Protein AF-A0A7V3QWP9-F1 (afdb_monomer_lite)

Radius of gyration: 22.9 Å; chains: 1; bounding box: 41×25×68 Å

pLDDT: mean 72.02, std 16.25, range [33.88, 95.81]

Sequence (107 aa):
MTEGGLWFMFPMEVPALQDHDHQRCIEIFSRLSSYLDGELDGLSCEELARHMEECEPCRLYLQSLEATRSALHHLAEEPAIPAQESERLLKACLESFQAGLRARPSR

Structure (mmCIF, N/CA/C/O backbone):
data_AF-A0A7V3QWP9-F1
#
_entry.id   AF-A0A7V3QWP9-F1
#
loop_
_atom_site.group_PDB
_atom_site.id
_atom_site.type_symbol
_atom_site.label_atom_id
_atom_site.label_alt_id
_atom_site.label_comp_id
_atom_site.label_asym_id
_atom_site.label_entity_id
_atom_site.label_seq_id
_atom_site.pdbx_PDB_ins_code
_atom_site.Cartn_x
_atom_site.Cartn_y
_atom_site.Cartn_z
_atom_site.occupancy
_atom_site.B_iso_or_equiv
_atom_site.auth_seq_id
_atom_site.auth_comp_id
_atom_site.auth_asym_id
_atom_site.auth_atom_id
_atom_site.pdbx_PDB_model_num
ATOM 1 N N . MET A 1 1 ? 3.890 -12.447 22.883 1.00 38.88 1 MET A N 1
ATOM 2 C CA . MET A 1 1 ? 4.599 -11.153 22.946 1.00 38.88 1 MET A CA 1
ATOM 3 C C . MET A 1 1 ? 5.657 -11.159 21.858 1.00 38.88 1 MET A C 1
ATOM 5 O O . MET A 1 1 ? 6.797 -11.499 22.121 1.00 38.88 1 MET A O 1
ATOM 9 N N . THR A 1 2 ? 5.251 -10.872 20.627 1.00 34.03 2 THR A N 1
ATOM 10 C CA . THR A 1 2 ? 6.165 -10.584 19.516 1.00 34.03 2 THR A CA 1
ATOM 11 C C . THR A 1 2 ? 5.573 -9.386 18.800 1.00 34.03 2 THR A C 1
ATOM 13 O O . THR A 1 2 ? 4.663 -9.492 17.988 1.00 34.03 2 THR A O 1
ATOM 16 N N . GLU A 1 3 ? 6.008 -8.252 19.322 1.00 39.28 3 GLU A N 1
ATOM 17 C CA . GLU A 1 3 ? 6.112 -6.906 18.773 1.00 39.28 3 GLU A CA 1
ATOM 18 C C . GLU A 1 3 ? 5.866 -6.829 17.256 1.00 39.28 3 GLU A C 1
ATOM 20 O O . GLU A 1 3 ? 6.778 -6.902 16.439 1.00 39.28 3 GLU A O 1
ATOM 25 N N . GLY A 1 4 ? 4.595 -6.674 16.885 1.00 46.28 4 GLY A N 1
ATOM 26 C CA . GLY 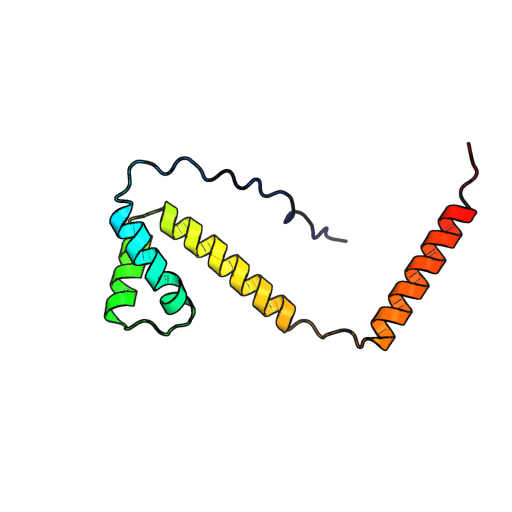A 1 4 ? 4.206 -6.088 15.611 1.00 46.28 4 GLY A CA 1
ATOM 27 C C . GLY A 1 4 ? 4.201 -4.573 15.772 1.00 46.28 4 GLY A C 1
ATOM 28 O O . GLY A 1 4 ? 3.511 -4.055 16.648 1.00 46.28 4 GLY A O 1
ATOM 29 N N . GLY A 1 5 ? 4.984 -3.864 14.962 1.00 46.62 5 GLY A N 1
ATOM 30 C CA . GLY A 1 5 ? 4.939 -2.401 14.969 1.00 46.62 5 GLY A CA 1
ATOM 31 C C . GLY A 1 5 ? 6.199 -1.687 14.501 1.00 46.62 5 GLY A C 1
ATOM 32 O O . GLY A 1 5 ? 6.574 -0.693 15.107 1.00 46.62 5 GLY A O 1
ATOM 33 N N . LEU A 1 6 ? 6.847 -2.154 13.431 1.00 41.88 6 LEU A N 1
ATOM 34 C CA . LEU A 1 6 ? 7.913 -1.399 12.753 1.00 41.88 6 LEU A CA 1
ATOM 35 C C . LEU A 1 6 ? 7.509 -0.951 11.336 1.00 41.88 6 LEU A C 1
ATOM 37 O O . LEU A 1 6 ? 8.360 -0.713 10.492 1.00 41.88 6 LEU A O 1
ATOM 41 N N . TRP A 1 7 ? 6.206 -0.798 11.077 1.00 45.81 7 TRP A N 1
ATOM 42 C CA . TRP A 1 7 ? 5.682 -0.294 9.795 1.00 45.81 7 TRP A CA 1
ATOM 43 C C . TRP A 1 7 ? 5.489 1.232 9.757 1.00 45.81 7 TRP A C 1
ATOM 45 O O . TRP A 1 7 ? 5.151 1.782 8.717 1.00 45.81 7 TRP A O 1
ATOM 55 N N . PHE A 1 8 ? 5.719 1.937 10.871 1.00 38.97 8 PHE A N 1
ATOM 56 C CA . PHE A 1 8 ? 5.472 3.384 10.976 1.00 38.97 8 PHE A CA 1
ATOM 57 C C . PHE A 1 8 ? 6.708 4.265 10.739 1.00 38.97 8 PHE A C 1
ATOM 59 O O . PHE A 1 8 ? 6.626 5.485 10.845 1.00 38.97 8 PHE A O 1
ATOM 66 N N . MET A 1 9 ? 7.858 3.664 10.426 1.00 33.88 9 MET A N 1
ATOM 67 C CA . MET A 1 9 ? 9.120 4.380 10.239 1.00 33.88 9 MET A CA 1
ATOM 68 C C . MET A 1 9 ? 9.741 4.047 8.885 1.00 33.88 9 MET A C 1
ATOM 70 O O . MET A 1 9 ? 10.893 3.638 8.804 1.00 33.88 9 MET A O 1
ATOM 74 N N . PHE A 1 10 ? 8.962 4.200 7.816 1.00 35.41 10 PHE A N 1
ATOM 75 C CA . PHE A 1 10 ? 9.530 4.284 6.477 1.00 35.41 10 PHE A CA 1
ATOM 76 C C . PHE A 1 10 ? 9.659 5.769 6.117 1.00 35.41 10 PHE A C 1
ATOM 78 O O . PHE A 1 10 ? 8.659 6.397 5.759 1.00 35.41 10 PHE A O 1
ATOM 85 N N . PRO A 1 11 ? 10.848 6.387 6.255 1.00 44.62 11 PRO A N 1
ATOM 86 C CA . PRO A 1 11 ? 11.101 7.627 5.549 1.00 44.62 11 PRO A CA 1
ATOM 87 C C . PRO A 1 11 ? 10.994 7.287 4.059 1.00 44.62 11 PRO A C 1
ATOM 89 O O . PRO A 1 11 ? 11.696 6.411 3.558 1.00 44.62 11 PRO A O 1
ATOM 92 N N . MET A 1 12 ? 10.065 7.933 3.359 1.00 37.97 12 MET A N 1
ATOM 93 C CA . MET A 1 12 ? 9.989 7.936 1.896 1.00 37.97 12 MET A CA 1
ATOM 94 C C . MET A 1 12 ? 11.206 8.701 1.344 1.00 37.97 12 MET A C 1
ATOM 96 O O . MET A 1 12 ? 11.087 9.786 0.786 1.00 37.97 12 MET A O 1
ATOM 100 N N . GLU A 1 13 ? 12.406 8.165 1.547 1.00 42.59 13 GLU A N 1
ATOM 101 C CA . GLU A 1 13 ? 13.592 8.556 0.799 1.00 42.59 13 GLU A CA 1
ATOM 102 C C . GLU A 1 13 ? 13.615 7.692 -0.457 1.00 42.59 13 GLU A C 1
ATOM 104 O O . GLU A 1 13 ? 14.152 6.587 -0.471 1.00 42.59 13 GLU A O 1
ATOM 109 N N . VAL A 1 14 ? 12.958 8.194 -1.506 1.00 48.59 14 VAL A N 1
ATOM 110 C CA . VAL A 1 14 ? 13.076 7.666 -2.868 1.00 48.59 14 VAL A CA 1
ATOM 111 C C . VAL A 1 14 ? 14.561 7.763 -3.236 1.00 48.59 14 VAL A C 1
ATOM 113 O O . VAL A 1 14 ? 15.055 8.884 -3.401 1.00 48.59 14 VAL A O 1
ATOM 116 N N . PRO A 1 15 ? 15.312 6.646 -3.313 1.00 45.56 15 PRO A N 1
ATOM 117 C CA . PRO A 1 15 ? 16.722 6.707 -3.658 1.00 45.56 15 PRO A CA 1
ATOM 118 C C . PRO A 1 15 ? 16.819 7.294 -5.060 1.00 45.56 15 PRO A C 1
ATOM 120 O O . PRO A 1 15 ? 15.994 6.974 -5.916 1.00 45.56 15 PRO A O 1
ATOM 123 N N . ALA A 1 16 ? 17.800 8.170 -5.275 1.00 46.19 16 ALA A N 1
ATOM 124 C CA . ALA A 1 16 ? 18.029 8.832 -6.550 1.00 46.19 16 ALA A CA 1
ATOM 125 C C . ALA A 1 16 ? 17.985 7.810 -7.700 1.00 46.19 16 ALA A C 1
ATOM 127 O O . ALA A 1 16 ? 18.895 6.994 -7.849 1.00 46.19 16 ALA A O 1
ATOM 128 N N . LEU A 1 17 ? 16.890 7.856 -8.469 1.00 51.41 17 LEU A N 1
ATOM 129 C CA . LEU A 1 17 ? 16.646 7.047 -9.657 1.00 51.41 17 LEU A CA 1
ATOM 130 C C . LEU A 1 17 ? 17.795 7.311 -10.631 1.00 51.41 17 LEU A C 1
ATOM 132 O O . LEU A 1 17 ? 17.878 8.380 -11.235 1.00 51.41 17 LEU A O 1
ATOM 136 N N . GLN A 1 18 ? 18.729 6.365 -10.702 1.00 52.31 18 GLN A N 1
ATOM 137 C CA . GLN A 1 18 ? 19.852 6.418 -11.629 1.00 52.31 18 GLN A CA 1
ATOM 138 C C . GLN A 1 18 ? 19.311 6.440 -13.058 1.00 52.31 18 GLN A C 1
ATOM 140 O O . GLN A 1 18 ? 18.320 5.771 -13.339 1.00 52.31 18 GLN A O 1
ATOM 145 N N . ASP A 1 19 ? 19.962 7.243 -13.902 1.00 50.81 19 ASP A N 1
ATOM 146 C CA . ASP A 1 19 ? 19.630 7.578 -15.292 1.00 50.81 19 ASP A CA 1
ATOM 147 C C . ASP A 1 19 ? 19.002 6.401 -16.062 1.00 50.81 19 ASP A C 1
ATOM 149 O O . ASP A 1 19 ? 19.676 5.545 -16.632 1.00 50.81 19 ASP A O 1
ATOM 153 N N . HIS A 1 20 ? 17.677 6.335 -15.990 1.00 59.75 20 HIS A N 1
ATOM 154 C CA . HIS A 1 20 ? 16.822 5.312 -16.569 1.00 59.75 20 HIS A CA 1
ATOM 155 C C . HIS A 1 20 ? 15.837 6.038 -17.484 1.00 59.75 20 HIS A C 1
ATOM 157 O O . HIS A 1 20 ? 15.402 7.144 -17.153 1.00 59.75 20 HIS A O 1
ATOM 163 N N . ASP A 1 21 ? 15.465 5.434 -18.615 1.00 62.66 21 ASP A N 1
ATOM 164 C CA . ASP A 1 21 ? 14.472 5.977 -19.547 1.00 62.66 21 ASP A CA 1
ATOM 165 C C . ASP A 1 21 ? 13.114 6.167 -18.840 1.00 62.66 21 ASP A C 1
ATOM 167 O O . ASP A 1 21 ? 12.270 5.269 -18.768 1.00 62.66 21 ASP A O 1
ATOM 171 N N . HIS A 1 22 ? 12.932 7.347 -18.240 1.00 65.38 22 HIS A N 1
ATOM 172 C CA . HIS A 1 22 ? 11.774 7.698 -17.420 1.00 65.38 22 HIS A CA 1
ATOM 173 C C . HIS A 1 22 ? 10.483 7.626 -18.233 1.00 65.38 22 HIS A C 1
ATOM 175 O O . HIS A 1 22 ? 9.426 7.334 -17.678 1.00 65.38 22 HIS A O 1
ATOM 181 N N . GLN A 1 23 ? 10.568 7.840 -19.547 1.00 69.19 23 GLN A N 1
ATOM 182 C CA . GLN A 1 23 ? 9.416 7.825 -20.433 1.00 69.19 23 GLN A CA 1
ATOM 183 C C . GLN A 1 23 ? 8.772 6.434 -20.466 1.00 69.19 23 GLN A C 1
ATOM 185 O O . GLN A 1 23 ? 7.558 6.314 -20.296 1.00 69.19 23 GLN A O 1
ATOM 190 N N . ARG A 1 24 ? 9.591 5.378 -20.592 1.00 68.25 24 ARG A N 1
ATOM 191 C CA . ARG A 1 24 ? 9.110 3.990 -20.554 1.00 68.25 24 ARG A CA 1
ATOM 192 C C . ARG A 1 24 ? 8.583 3.604 -19.177 1.00 68.25 24 ARG A C 1
ATOM 194 O O . ARG A 1 24 ? 7.526 2.990 -19.106 1.00 68.25 24 ARG A O 1
ATOM 201 N N . CYS A 1 25 ? 9.244 4.014 -18.092 1.00 70.75 25 CYS A N 1
ATOM 202 C CA . CYS A 1 25 ? 8.723 3.795 -16.735 1.00 70.75 25 CYS A CA 1
ATOM 203 C C . CYS A 1 25 ? 7.324 4.384 -16.546 1.00 70.75 25 CYS A C 1
ATOM 205 O O . CYS A 1 25 ? 6.456 3.717 -15.997 1.00 70.75 25 CYS A O 1
ATOM 207 N N . ILE A 1 26 ? 7.099 5.626 -16.983 1.00 72.00 26 ILE A N 1
ATOM 208 C CA . ILE A 1 26 ? 5.821 6.330 -16.800 1.00 72.00 26 ILE A CA 1
ATOM 209 C C . ILE A 1 26 ? 4.704 5.648 -17.600 1.00 72.00 26 ILE A C 1
ATOM 211 O O . ILE A 1 26 ? 3.591 5.481 -17.099 1.00 72.00 26 ILE A O 1
ATOM 215 N N . GLU A 1 27 ? 4.999 5.215 -18.825 1.00 72.75 27 GLU A N 1
ATOM 216 C CA . GLU A 1 27 ? 4.043 4.485 -19.657 1.00 72.75 27 GLU A CA 1
ATOM 217 C C . GLU A 1 27 ? 3.674 3.130 -19.033 1.00 72.75 27 GLU A C 1
ATOM 219 O O . GLU A 1 27 ? 2.490 2.819 -18.881 1.00 72.75 27 GLU A O 1
ATOM 224 N N . ILE A 1 28 ? 4.674 2.373 -18.573 1.00 69.31 28 ILE A N 1
ATOM 225 C CA . ILE A 1 28 ? 4.494 1.123 -17.820 1.00 69.31 28 ILE A CA 1
ATOM 226 C C . ILE A 1 28 ? 3.646 1.374 -16.562 1.00 69.31 28 ILE A C 1
ATOM 228 O O . ILE A 1 28 ? 2.718 0.619 -16.277 1.00 69.31 28 ILE A O 1
ATOM 232 N N . PHE A 1 29 ? 3.916 2.458 -15.831 1.00 69.12 29 PHE A N 1
ATOM 233 C CA . PHE A 1 29 ? 3.225 2.811 -14.591 1.00 69.12 29 PHE A CA 1
ATOM 234 C C . PHE A 1 29 ? 1.726 3.029 -14.802 1.00 69.12 29 PHE A C 1
ATOM 236 O O . PHE A 1 29 ? 0.911 2.564 -14.008 1.00 69.12 29 PHE A O 1
ATOM 243 N N . SER A 1 30 ? 1.350 3.676 -15.908 1.00 70.75 30 SER A N 1
ATOM 244 C CA . SER A 1 30 ? -0.060 3.884 -16.259 1.00 70.75 30 SER A CA 1
ATOM 245 C C . SER A 1 30 ? -0.824 2.572 -16.482 1.00 70.75 30 SER A C 1
ATOM 247 O O . SER A 1 30 ? -2.030 2.511 -16.259 1.00 70.75 30 SER A O 1
ATOM 249 N N . ARG A 1 31 ? -0.109 1.508 -16.869 1.00 71.00 31 ARG A N 1
ATOM 250 C CA . ARG A 1 31 ? -0.639 0.163 -17.131 1.00 71.00 31 ARG A CA 1
ATOM 251 C C . ARG A 1 31 ? -0.503 -0.786 -15.939 1.00 71.00 31 ARG A C 1
ATOM 253 O O . ARG A 1 31 ? -1.124 -1.844 -15.924 1.00 71.00 31 ARG A O 1
ATOM 260 N N . LEU A 1 32 ? 0.279 -0.410 -14.927 1.00 71.06 32 LEU A N 1
ATOM 261 C CA . LEU A 1 32 ? 0.595 -1.246 -13.769 1.00 71.06 32 LEU A CA 1
ATOM 262 C C . LEU A 1 32 ? -0.634 -1.545 -12.899 1.00 71.06 32 LEU A C 1
ATOM 264 O O . LEU A 1 32 ? -0.750 -2.648 -12.374 1.00 71.06 32 LEU A O 1
ATOM 268 N N . SER A 1 33 ? -1.565 -0.591 -12.772 1.00 68.88 33 SER A N 1
ATOM 269 C CA . SER A 1 33 ? -2.827 -0.825 -12.052 1.00 68.88 33 SER A CA 1
ATOM 270 C C . SER A 1 33 ? -3.635 -1.924 -12.742 1.00 68.88 33 SER A C 1
ATOM 272 O O . SER A 1 33 ? -3.926 -2.943 -12.130 1.00 68.88 33 SER A O 1
ATOM 274 N N . SER A 1 34 ? -3.874 -1.787 -14.051 1.00 72.00 34 SER A N 1
ATOM 275 C CA . SER A 1 34 ? -4.590 -2.793 -14.845 1.00 72.00 34 SER A CA 1
ATOM 276 C C . SER A 1 34 ? -3.885 -4.155 -14.855 1.00 72.00 34 SER A C 1
ATOM 278 O O . SER A 1 34 ? -4.549 -5.185 -14.879 1.00 72.00 34 SER A O 1
ATOM 280 N N . TYR A 1 35 ? -2.549 -4.185 -14.797 1.00 71.31 35 TYR A N 1
ATOM 281 C CA . TYR A 1 35 ? -1.780 -5.421 -14.623 1.00 71.31 35 TYR A CA 1
ATOM 282 C C . TYR A 1 35 ? -2.072 -6.112 -13.285 1.00 71.31 35 TYR A C 1
ATOM 284 O O . TYR A 1 35 ? -2.315 -7.316 -13.255 1.00 71.31 35 TYR A O 1
ATOM 292 N N . LEU A 1 36 ? -2.076 -5.359 -12.182 1.00 67.81 36 LEU A N 1
ATOM 293 C CA . LEU A 1 36 ? -2.335 -5.893 -10.842 1.00 67.81 36 LEU A CA 1
ATOM 294 C C . LEU A 1 36 ? -3.776 -6.371 -10.653 1.00 67.81 36 LEU A C 1
ATOM 296 O O . LEU A 1 36 ? -4.005 -7.348 -9.930 1.00 67.81 36 LEU A O 1
ATOM 300 N N . ASP A 1 37 ? -4.711 -5.704 -11.323 1.00 71.00 37 ASP A N 1
ATOM 301 C CA . ASP A 1 37 ? -6.131 -6.051 -11.345 1.00 71.00 37 ASP A CA 1
ATOM 302 C C . ASP A 1 37 ? -6.434 -7.212 -12.319 1.00 71.00 37 ASP A C 1
ATOM 304 O O . ASP A 1 37 ? -7.519 -7.791 -12.282 1.00 71.00 37 ASP A O 1
ATOM 308 N N . GLY A 1 38 ? -5.457 -7.617 -13.145 1.00 66.81 38 GLY A N 1
ATOM 309 C CA . GLY A 1 38 ? -5.590 -8.705 -14.122 1.00 66.81 38 GLY A CA 1
ATOM 310 C C . GLY A 1 38 ? -6.402 -8.333 -15.367 1.00 66.81 38 GLY A C 1
ATOM 311 O O . GLY A 1 38 ? -6.825 -9.212 -16.111 1.00 66.81 38 GLY A O 1
ATOM 312 N N . GLU A 1 39 ? -6.619 -7.039 -15.594 1.00 73.69 39 GLU A N 1
ATOM 313 C CA . GLU A 1 39 ? -7.398 -6.477 -16.705 1.00 73.69 39 GLU A CA 1
ATOM 314 C C . GLU A 1 39 ? -6.529 -6.121 -17.923 1.00 73.69 39 GLU A C 1
ATOM 316 O O . GLU A 1 39 ? -7.012 -5.545 -18.897 1.00 73.69 39 GLU A O 1
ATOM 321 N N . LEU A 1 40 ? -5.232 -6.428 -17.866 1.00 71.75 40 LEU A N 1
ATOM 322 C CA . LEU A 1 40 ? -4.284 -6.148 -18.935 1.00 71.75 40 LEU A CA 1
ATOM 323 C C . LEU A 1 40 ? -4.245 -7.294 -19.961 1.00 71.75 40 LEU A C 1
ATOM 325 O O . LEU A 1 40 ? -4.215 -8.469 -19.597 1.00 71.75 40 LEU A O 1
ATOM 329 N N . ASP A 1 41 ? -4.186 -6.957 -21.250 1.00 69.88 41 ASP A N 1
ATOM 330 C CA . ASP A 1 41 ? -4.053 -7.949 -22.319 1.00 69.88 41 ASP A CA 1
ATOM 331 C C . ASP A 1 41 ? -2.711 -8.706 -22.220 1.00 69.88 41 ASP A C 1
ATOM 333 O O . ASP A 1 41 ? -1.678 -8.143 -21.839 1.00 69.88 41 ASP A O 1
ATOM 337 N N . GLY A 1 42 ? -2.688 -9.983 -22.622 1.00 62.09 42 GLY A N 1
ATOM 338 C CA . GLY A 1 42 ? -1.526 -10.869 -22.434 1.00 62.09 42 GLY A CA 1
ATOM 339 C C . GLY A 1 42 ? -0.214 -10.378 -23.069 1.00 62.09 42 GLY A C 1
ATOM 340 O O . GLY A 1 42 ? 0.850 -10.560 -22.486 1.00 62.09 42 GLY A O 1
ATOM 341 N N . LEU A 1 43 ? -0.281 -9.682 -24.211 1.00 60.03 43 LEU A N 1
ATOM 342 C CA . LEU A 1 43 ? 0.900 -9.094 -24.866 1.00 60.03 43 LEU A CA 1
ATOM 343 C C . LEU A 1 43 ? 1.527 -7.968 -24.031 1.00 60.03 43 LEU A C 1
ATOM 345 O O . LEU A 1 43 ? 2.746 -7.845 -23.951 1.00 60.03 43 LEU A O 1
ATOM 349 N N . SER A 1 44 ? 0.699 -7.171 -23.359 1.00 65.50 44 SER A N 1
ATOM 350 C CA . SER A 1 44 ? 1.162 -6.093 -22.486 1.00 65.50 44 SER A CA 1
ATOM 351 C C . SER A 1 44 ? 1.667 -6.591 -21.127 1.00 65.50 44 SER A C 1
ATOM 353 O O . SER A 1 44 ? 2.492 -5.917 -20.512 1.00 65.50 44 SER A O 1
ATOM 355 N N . CYS A 1 45 ? 1.248 -7.781 -20.675 1.00 70.69 45 CYS A N 1
ATOM 356 C CA . CYS A 1 45 ? 1.824 -8.432 -19.492 1.00 70.69 45 CYS A CA 1
ATOM 357 C C . CYS A 1 45 ? 3.288 -8.837 -19.717 1.00 70.69 45 CYS A C 1
ATOM 359 O O . CYS A 1 45 ? 4.121 -8.613 -18.842 1.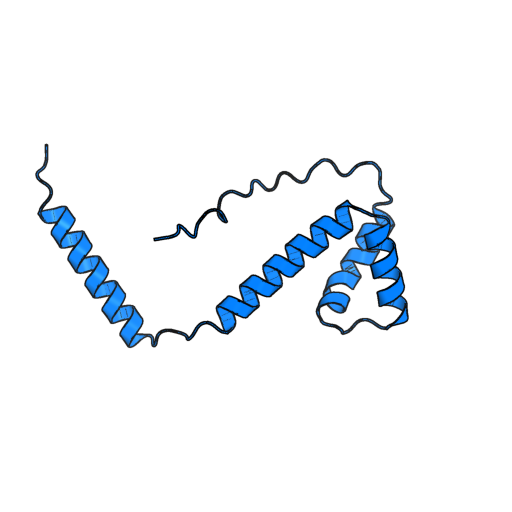00 70.69 45 CYS A O 1
ATOM 361 N N . GLU A 1 46 ? 3.621 -9.395 -20.885 1.00 74.88 46 GLU A N 1
ATOM 362 C CA . GLU A 1 46 ? 4.998 -9.792 -21.220 1.00 74.88 46 GLU A CA 1
ATOM 363 C C . GLU A 1 46 ? 5.937 -8.581 -21.332 1.00 74.88 46 GLU A C 1
ATOM 365 O O . GLU A 1 46 ? 7.086 -8.622 -20.887 1.00 74.88 46 GLU A O 1
ATOM 370 N N . GLU A 1 47 ? 5.448 -7.475 -21.899 1.00 77.81 47 GLU A N 1
ATOM 371 C CA . GLU A 1 47 ? 6.186 -6.210 -21.960 1.00 77.81 47 GLU A CA 1
ATOM 372 C C . GLU A 1 47 ? 6.481 -5.647 -20.566 1.00 77.81 47 GLU A C 1
ATOM 374 O O . GLU A 1 47 ? 7.611 -5.223 -20.309 1.00 77.81 47 GLU A O 1
ATOM 379 N N . LEU A 1 48 ? 5.499 -5.697 -19.660 1.00 75.38 48 LEU A N 1
ATOM 380 C CA . LEU A 1 48 ? 5.668 -5.286 -18.266 1.00 75.38 48 LEU A CA 1
ATOM 381 C C . LEU A 1 48 ? 6.677 -6.166 -17.527 1.00 75.38 48 LEU A C 1
ATOM 383 O O . LEU A 1 48 ? 7.581 -5.644 -16.876 1.00 75.38 48 LEU A O 1
ATOM 387 N N . ALA A 1 49 ? 6.541 -7.488 -17.653 1.00 76.69 49 ALA A N 1
ATOM 388 C CA . ALA A 1 49 ? 7.403 -8.453 -16.979 1.00 76.69 49 ALA A CA 1
ATOM 389 C C . ALA A 1 49 ? 8.870 -8.274 -17.389 1.00 76.69 49 ALA A C 1
ATOM 391 O O . ALA A 1 49 ? 9.746 -8.149 -16.537 1.00 76.69 49 ALA A O 1
ATOM 392 N N . ARG A 1 50 ? 9.130 -8.145 -18.694 1.00 81.75 50 ARG A N 1
ATOM 393 C CA . ARG A 1 50 ? 10.474 -7.883 -19.223 1.00 81.75 50 ARG A CA 1
ATOM 394 C C . ARG A 1 50 ? 11.052 -6.563 -18.713 1.00 81.75 50 ARG A C 1
ATOM 396 O O . ARG A 1 50 ? 12.217 -6.504 -18.342 1.00 81.75 50 ARG A O 1
ATOM 403 N N . HIS A 1 51 ? 10.245 -5.504 -18.647 1.00 81.56 51 HIS A N 1
ATOM 404 C CA . HIS A 1 51 ? 10.712 -4.231 -18.100 1.00 81.56 51 HIS A CA 1
ATOM 405 C C . HIS A 1 51 ? 11.096 -4.341 -16.618 1.00 81.56 51 HIS A C 1
ATOM 407 O O . HIS A 1 51 ? 12.067 -3.728 -16.192 1.00 81.56 51 HIS A O 1
ATOM 413 N N . MET A 1 52 ? 10.374 -5.138 -15.831 1.00 77.12 52 MET A N 1
ATOM 414 C CA . MET A 1 52 ? 10.691 -5.379 -14.418 1.00 77.12 52 MET A CA 1
ATOM 415 C C . MET A 1 52 ? 11.947 -6.235 -14.210 1.00 77.12 52 MET A C 1
ATOM 417 O O . MET A 1 52 ? 12.586 -6.114 -13.167 1.00 77.12 52 MET A O 1
ATOM 421 N N . GLU A 1 53 ? 12.318 -7.073 -15.182 1.00 81.06 53 GLU A N 1
ATOM 422 C CA . GLU A 1 53 ? 13.601 -7.792 -15.181 1.00 81.06 53 GLU A CA 1
ATOM 423 C C . GLU A 1 53 ? 14.783 -6.857 -15.478 1.00 81.06 53 GLU A C 1
ATOM 425 O O . GLU A 1 53 ? 15.870 -7.037 -14.932 1.00 81.06 53 GLU A O 1
ATOM 430 N N . GLU A 1 54 ? 14.567 -5.844 -16.320 1.00 81.75 54 GLU A N 1
ATOM 431 C CA . GLU A 1 54 ? 15.602 -4.900 -16.756 1.00 81.75 54 GLU A CA 1
ATOM 432 C C . GLU A 1 54 ? 15.702 -3.645 -15.862 1.00 81.75 54 GLU A C 1
ATOM 434 O O . GLU A 1 54 ? 16.743 -2.985 -15.842 1.00 81.75 54 GLU A O 1
ATOM 439 N N . CYS A 1 55 ? 14.645 -3.309 -15.110 1.00 82.62 55 CYS A N 1
ATOM 440 C CA . CYS A 1 55 ? 14.528 -2.079 -14.322 1.00 82.62 55 CYS A CA 1
ATOM 441 C C . CYS A 1 55 ? 14.295 -2.361 -12.829 1.00 82.62 55 CYS A C 1
ATOM 443 O O . CYS A 1 55 ? 13.167 -2.550 -12.360 1.00 82.62 55 CYS A O 1
ATOM 445 N N . GLU A 1 56 ? 15.382 -2.297 -12.058 1.00 82.00 56 GLU A N 1
ATOM 446 C CA . GLU A 1 56 ? 15.369 -2.469 -10.601 1.00 82.00 56 GLU A CA 1
ATOM 447 C C . GLU A 1 56 ? 14.416 -1.495 -9.868 1.00 82.00 56 GLU A C 1
ATOM 449 O O . GLU A 1 56 ? 13.672 -1.946 -8.994 1.00 82.00 56 GLU A O 1
ATOM 454 N N . PRO A 1 57 ? 14.333 -0.194 -10.223 1.00 80.06 57 PRO A N 1
ATOM 455 C CA . PRO A 1 57 ? 13.349 0.709 -9.625 1.00 80.06 57 PRO A CA 1
ATOM 456 C C . PRO A 1 57 ? 11.893 0.269 -9.795 1.00 80.06 57 PRO A C 1
ATOM 458 O O . PRO A 1 57 ? 11.119 0.315 -8.838 1.00 80.06 57 PRO A O 1
ATOM 461 N N . CYS A 1 58 ? 11.513 -0.183 -10.993 1.00 78.56 58 CYS A N 1
ATOM 462 C CA . CYS A 1 58 ? 10.161 -0.677 -11.254 1.00 78.56 58 CYS A CA 1
ATOM 463 C C . CYS A 1 58 ? 9.864 -1.947 -10.459 1.00 78.56 58 CYS A C 1
ATOM 465 O O . CYS A 1 58 ? 8.756 -2.106 -9.946 1.00 78.56 58 CYS A O 1
ATOM 467 N N . ARG A 1 59 ? 10.862 -2.823 -10.302 1.00 81.94 59 ARG A N 1
ATOM 468 C CA . ARG A 1 59 ? 10.753 -4.039 -9.492 1.00 81.94 59 ARG A CA 1
ATOM 469 C C . ARG A 1 59 ? 10.514 -3.723 -8.015 1.00 81.94 59 ARG A C 1
ATOM 471 O O . ARG A 1 59 ? 9.604 -4.285 -7.410 1.00 81.94 59 ARG A O 1
ATOM 478 N N . LEU A 1 60 ? 11.294 -2.803 -7.443 1.00 82.94 60 LEU A N 1
ATOM 479 C CA . LEU A 1 60 ? 11.130 -2.364 -6.052 1.00 82.94 60 LEU A CA 1
ATOM 480 C C . LEU A 1 60 ? 9.778 -1.678 -5.831 1.00 82.94 60 LEU A C 1
ATOM 482 O O . LEU A 1 60 ? 9.114 -1.914 -4.820 1.00 82.94 60 LEU A O 1
ATOM 486 N N . TYR A 1 61 ? 9.344 -0.863 -6.792 1.00 81.81 61 TYR A N 1
ATOM 487 C CA . TYR A 1 61 ? 8.039 -0.220 -6.727 1.00 81.81 61 TYR A CA 1
ATOM 488 C C . TYR A 1 61 ? 6.896 -1.244 -6.745 1.00 81.81 61 TYR A C 1
ATOM 490 O O . TYR A 1 61 ? 6.017 -1.181 -5.884 1.00 81.81 61 TYR A O 1
ATOM 498 N N . LEU A 1 62 ? 6.935 -2.224 -7.657 1.00 82.38 62 LEU A N 1
ATOM 499 C CA . LEU A 1 62 ? 5.933 -3.290 -7.717 1.00 82.38 62 LEU A CA 1
ATOM 500 C C . LEU A 1 62 ? 5.834 -4.034 -6.380 1.00 82.38 62 LEU A C 1
ATOM 502 O O . LEU A 1 62 ? 4.734 -4.195 -5.861 1.00 82.38 62 LEU A O 1
ATOM 506 N N . GLN A 1 63 ? 6.969 -4.402 -5.780 1.00 83.31 63 GLN A N 1
ATOM 507 C CA . GLN A 1 63 ? 6.993 -5.069 -4.473 1.00 83.31 63 GLN A CA 1
ATOM 508 C C . GLN A 1 63 ? 6.310 -4.237 -3.382 1.00 83.31 63 GLN A C 1
ATOM 510 O O . GLN A 1 63 ? 5.560 -4.774 -2.566 1.00 83.31 63 GLN A O 1
ATOM 515 N N . SER A 1 64 ? 6.534 -2.919 -3.369 1.00 82.94 64 SER A N 1
ATOM 516 C CA . SER A 1 64 ? 5.8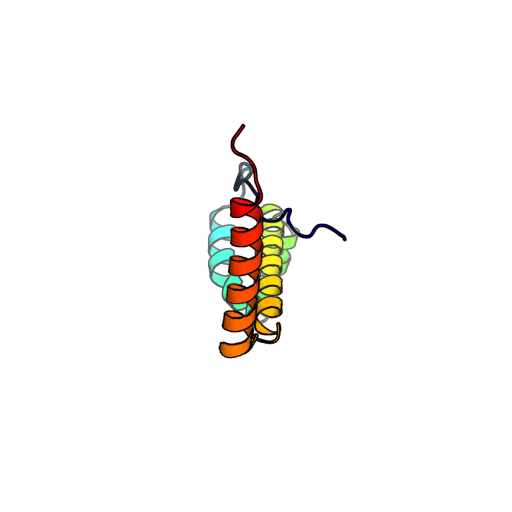75 -2.027 -2.406 1.00 82.94 64 SER A CA 1
ATOM 517 C C . SER A 1 64 ? 4.352 -1.978 -2.597 1.00 82.94 64 SER A C 1
ATOM 519 O O . SER A 1 64 ? 3.587 -1.937 -1.626 1.00 82.94 64 SER A O 1
ATOM 521 N N . LEU A 1 65 ? 3.898 -2.042 -3.849 1.00 82.69 65 LEU A N 1
ATOM 522 C CA . LEU A 1 65 ? 2.487 -1.988 -4.203 1.00 82.69 65 LEU A CA 1
ATOM 523 C C . LEU A 1 65 ? 1.783 -3.321 -3.909 1.00 82.69 65 LEU A C 1
ATOM 525 O O . LEU A 1 65 ? 0.691 -3.322 -3.345 1.00 82.69 65 LEU A O 1
ATOM 529 N N . GLU A 1 66 ? 2.433 -4.451 -4.189 1.00 83.06 66 GLU A N 1
ATOM 530 C CA . GLU A 1 66 ? 1.969 -5.789 -3.805 1.00 83.06 66 GLU A CA 1
ATOM 531 C C . GLU A 1 66 ? 1.861 -5.940 -2.284 1.00 83.06 66 GLU A C 1
ATOM 533 O O . GLU A 1 66 ? 0.850 -6.440 -1.788 1.00 83.06 66 GLU A O 1
ATOM 538 N N . ALA A 1 67 ? 2.850 -5.448 -1.530 1.00 84.12 67 ALA A N 1
ATOM 539 C CA . ALA A 1 67 ? 2.794 -5.431 -0.070 1.00 84.12 67 ALA A CA 1
ATOM 540 C C . ALA A 1 67 ? 1.592 -4.616 0.437 1.00 84.12 67 ALA A C 1
ATOM 542 O O . ALA A 1 67 ? 0.865 -5.062 1.327 1.00 84.12 67 ALA A O 1
ATOM 543 N N . THR A 1 68 ? 1.338 -3.455 -0.174 1.00 84.75 68 THR A N 1
ATOM 544 C CA . THR A 1 68 ? 0.171 -2.618 0.139 1.00 84.75 68 THR A CA 1
ATOM 545 C C . THR A 1 68 ? -1.138 -3.348 -0.167 1.00 84.75 68 THR A C 1
ATOM 547 O O . THR A 1 68 ? -2.022 -3.411 0.687 1.00 84.75 68 THR A O 1
ATOM 550 N N . ARG A 1 69 ? -1.258 -3.960 -1.352 1.00 83.88 69 ARG A N 1
ATOM 551 C CA . ARG A 1 69 ? -2.428 -4.756 -1.748 1.00 83.88 69 ARG A CA 1
ATOM 552 C C . ARG A 1 69 ? -2.679 -5.904 -0.768 1.00 83.88 69 ARG A C 1
ATOM 554 O O . ARG A 1 69 ? -3.809 -6.088 -0.322 1.00 83.88 69 ARG A O 1
ATOM 561 N N . SER A 1 70 ? -1.639 -6.652 -0.407 1.00 81.56 70 SER A N 1
ATOM 562 C CA . SER A 1 70 ? -1.737 -7.761 0.546 1.00 81.56 70 SER A CA 1
ATOM 563 C C . SER A 1 70 ? -2.220 -7.289 1.918 1.00 81.56 70 SER A C 1
ATOM 565 O O . SER A 1 70 ? -3.092 -7.923 2.508 1.00 81.56 70 SER A O 1
ATOM 567 N N . ALA A 1 71 ? -1.698 -6.164 2.418 1.00 82.69 71 ALA A N 1
ATOM 568 C CA . ALA A 1 71 ? -2.128 -5.591 3.692 1.00 82.69 71 ALA A CA 1
ATOM 569 C C . ALA A 1 71 ? -3.610 -5.181 3.665 1.00 82.69 71 ALA A C 1
ATOM 571 O O . ALA A 1 71 ? -4.344 -5.463 4.611 1.00 82.69 71 ALA A O 1
ATOM 572 N N . LEU A 1 72 ? -4.071 -4.569 2.569 1.00 83.06 72 LEU A N 1
ATOM 573 C CA . LEU A 1 72 ? -5.476 -4.191 2.399 1.00 83.06 72 LEU A CA 1
ATOM 574 C C . LEU A 1 72 ? -6.408 -5.408 2.348 1.00 83.06 72 LEU A C 1
ATOM 576 O O . LEU A 1 72 ? -7.467 -5.378 2.973 1.00 83.06 72 LEU A O 1
ATOM 580 N N . HIS A 1 73 ? -6.019 -6.483 1.657 1.00 81.62 73 HIS A N 1
ATOM 581 C CA . HIS A 1 73 ? -6.797 -7.725 1.650 1.00 81.62 73 HIS A CA 1
ATOM 582 C C . HIS A 1 73 ? -6.905 -8.339 3.048 1.00 81.62 73 HIS A C 1
ATOM 584 O O . HIS A 1 73 ? -8.003 -8.701 3.462 1.00 81.62 73 HIS A O 1
ATOM 590 N N . HIS A 1 74 ? -5.808 -8.382 3.806 1.00 78.75 74 HIS A N 1
ATOM 591 C CA . HIS A 1 74 ? -5.844 -8.885 5.179 1.00 78.75 74 HIS A CA 1
ATOM 592 C C . HIS A 1 74 ? -6.769 -8.064 6.084 1.00 78.75 74 HIS A C 1
ATOM 594 O O . HIS A 1 74 ? -7.553 -8.644 6.827 1.00 78.75 74 HIS A O 1
ATOM 600 N N . LEU A 1 75 ? -6.749 -6.732 5.979 1.00 76.56 75 LEU A N 1
ATOM 601 C CA . LEU A 1 75 ? -7.657 -5.864 6.740 1.00 76.56 75 LEU A CA 1
ATOM 602 C C . LEU A 1 75 ? -9.133 -6.061 6.365 1.00 76.56 75 LEU A C 1
ATOM 604 O O . LEU A 1 75 ? -10.007 -5.889 7.209 1.00 76.56 75 LEU A O 1
ATOM 608 N N . ALA A 1 76 ? -9.424 -6.399 5.107 1.00 74.69 76 ALA A N 1
ATOM 609 C CA . ALA A 1 76 ? -10.785 -6.683 4.660 1.00 74.69 76 ALA A CA 1
ATOM 610 C C . ALA A 1 76 ? -11.298 -8.051 5.148 1.00 74.69 76 ALA A C 1
ATOM 612 O O . ALA A 1 76 ? -12.500 -8.221 5.345 1.00 74.69 76 ALA A O 1
ATOM 613 N N . GLU A 1 77 ? -10.398 -9.021 5.330 1.00 73.88 77 GLU A N 1
ATOM 614 C CA . GLU A 1 77 ? -10.708 -10.364 5.832 1.00 73.88 77 GLU A CA 1
ATOM 615 C C . GLU A 1 77 ? -10.771 -10.439 7.362 1.00 73.88 77 GLU A C 1
ATOM 617 O O . GLU A 1 77 ? -11.391 -11.358 7.907 1.00 73.88 77 GLU A O 1
ATOM 622 N N . GLU A 1 78 ? -10.151 -9.490 8.067 1.00 70.31 78 GLU A N 1
ATOM 623 C CA . GLU A 1 78 ? -10.239 -9.426 9.520 1.00 70.31 78 GLU A CA 1
ATOM 624 C C . GLU A 1 78 ? -11.707 -9.291 9.954 1.00 70.31 78 GLU A C 1
ATOM 626 O O . GLU A 1 78 ? -12.425 -8.395 9.495 1.00 70.31 78 GLU A O 1
ATOM 631 N N . PRO A 1 79 ? -12.191 -10.182 10.841 1.00 68.25 79 PRO A N 1
ATOM 632 C CA . PRO A 1 79 ? -13.574 -10.143 11.272 1.00 68.25 79 PRO A CA 1
ATOM 633 C C . PRO A 1 79 ? -13.838 -8.806 11.958 1.00 68.25 79 PRO A C 1
ATOM 635 O O . PRO A 1 79 ? -13.293 -8.517 13.025 1.00 68.25 79 PRO A O 1
ATOM 638 N N . ALA A 1 80 ? -14.700 -7.997 11.342 1.00 75.19 80 ALA A N 1
ATOM 639 C CA . ALA A 1 80 ? -15.120 -6.734 11.915 1.00 75.19 80 ALA A CA 1
ATOM 640 C C . ALA A 1 80 ? -15.728 -6.992 13.300 1.00 75.19 80 ALA A C 1
ATOM 642 O O . ALA A 1 80 ? -16.717 -7.718 13.441 1.00 75.19 80 ALA A O 1
ATOM 643 N N . ILE A 1 81 ? -15.134 -6.396 14.335 1.00 78.69 81 ILE A N 1
ATOM 644 C CA . ILE A 1 81 ? -15.701 -6.436 15.682 1.00 78.69 81 ILE A CA 1
ATOM 645 C C . ILE A 1 81 ? -17.053 -5.712 15.616 1.00 78.69 81 ILE A C 1
ATOM 647 O O . ILE A 1 81 ? -17.093 -4.556 15.182 1.00 78.69 81 ILE A O 1
ATOM 651 N N . PRO A 1 82 ? -18.168 -6.340 16.040 1.00 88.44 82 PRO A N 1
ATOM 652 C CA . PRO A 1 82 ? -19.456 -5.664 16.083 1.00 88.44 82 PRO A CA 1
ATOM 653 C C . PRO A 1 82 ? -19.349 -4.356 16.868 1.00 88.44 82 PRO A C 1
ATOM 655 O O . PRO A 1 82 ? -18.716 -4.323 17.925 1.00 88.44 82 PRO A O 1
ATOM 658 N N . ALA A 1 83 ? -19.998 -3.291 16.389 1.00 84.31 83 ALA A N 1
ATOM 659 C CA . ALA A 1 83 ?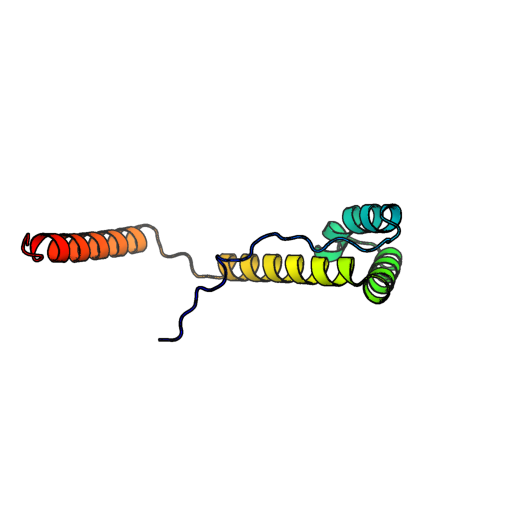 -19.881 -1.954 16.979 1.00 84.31 83 ALA A CA 1
ATOM 660 C C . ALA A 1 83 ? -20.094 -1.961 18.505 1.00 84.31 83 ALA A C 1
ATOM 662 O O . ALA A 1 83 ? -19.312 -1.370 19.246 1.00 84.31 83 ALA A O 1
ATOM 663 N N . GLN A 1 84 ? -21.075 -2.730 18.981 1.00 88.88 84 GLN A N 1
ATOM 664 C CA . GLN A 1 84 ? -21.377 -2.872 20.405 1.00 88.88 84 GLN A CA 1
ATOM 665 C C . GLN A 1 84 ? -20.233 -3.508 21.215 1.00 88.88 84 GLN A C 1
ATOM 667 O O . GLN A 1 84 ? -19.963 -3.091 22.340 1.00 88.88 84 GLN A O 1
ATOM 672 N N . GLU A 1 85 ? -19.540 -4.499 20.651 1.00 90.69 85 GLU A N 1
ATOM 673 C CA . GLU A 1 85 ? -18.397 -5.140 21.306 1.00 90.69 85 GLU A CA 1
ATOM 674 C C . GLU A 1 85 ? -17.179 -4.206 21.313 1.00 90.69 85 GLU A C 1
ATOM 676 O O . GLU A 1 85 ? -16.502 -4.081 22.333 1.00 90.69 85 GLU A O 1
ATOM 681 N N . SER A 1 86 ? -16.957 -3.465 20.221 1.00 89.19 86 SER A N 1
ATOM 682 C CA . SER A 1 86 ? -15.888 -2.460 20.142 1.00 89.19 86 SER A CA 1
ATOM 683 C C . SER A 1 86 ? -16.079 -1.322 21.155 1.00 89.19 86 SER A C 1
ATOM 685 O O . SER A 1 86 ? -15.132 -0.933 21.837 1.00 89.19 86 SER A O 1
ATOM 687 N N . GLU A 1 87 ? -17.317 -0.849 21.333 1.00 92.62 87 GLU A N 1
ATOM 688 C CA . GLU A 1 87 ? -17.668 0.189 22.304 1.00 92.62 87 GLU A CA 1
ATOM 689 C C . GLU A 1 87 ? -17.456 -0.308 23.739 1.00 92.62 87 GLU A C 1
ATOM 691 O O . GLU A 1 87 ? -16.884 0.398 24.574 1.00 92.62 87 GLU A O 1
ATOM 696 N N . ARG A 1 88 ? -17.858 -1.555 24.017 1.00 94.81 88 ARG A N 1
ATOM 697 C CA . ARG A 1 88 ? -17.663 -2.197 25.320 1.00 94.81 88 ARG A CA 1
ATOM 698 C C . ARG A 1 88 ? -16.182 -2.301 25.683 1.00 94.81 88 ARG A C 1
ATOM 700 O O . ARG A 1 88 ? -15.806 -1.939 26.799 1.00 94.81 88 ARG A O 1
ATOM 707 N N . LEU A 1 89 ? -15.351 -2.775 24.752 1.00 93.75 89 LEU A N 1
ATOM 708 C CA . LEU A 1 89 ? -13.905 -2.902 24.946 1.00 93.75 89 LEU A CA 1
ATOM 709 C C . LEU A 1 89 ? -13.243 -1.534 25.134 1.00 93.75 89 LEU A C 1
ATOM 711 O O . LEU A 1 89 ? -12.474 -1.355 26.078 1.00 93.75 89 LEU A O 1
ATOM 715 N N . LEU A 1 90 ? -13.591 -0.548 24.300 1.00 94.12 90 LEU A N 1
ATOM 716 C CA . LEU A 1 90 ? -13.066 0.813 24.415 1.00 94.12 90 LEU A CA 1
ATOM 717 C C . LEU A 1 90 ? -13.402 1.429 25.777 1.00 94.12 90 LEU A C 1
ATOM 719 O O . LEU A 1 90 ? -12.522 1.980 26.440 1.00 94.12 90 LEU A O 1
ATOM 723 N N . LYS A 1 91 ? -14.654 1.293 26.227 1.00 95.81 91 LYS A N 1
AT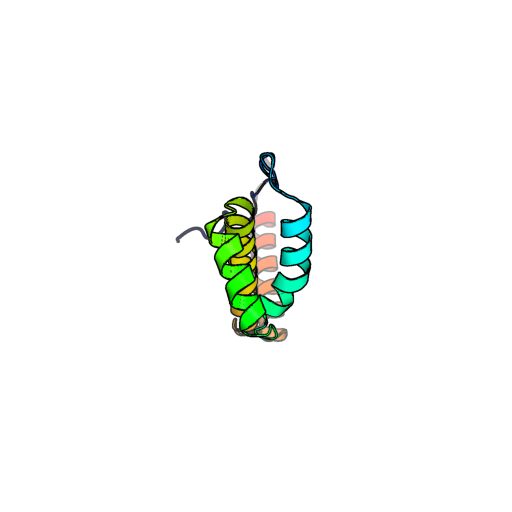OM 724 C CA . LYS A 1 91 ? -15.088 1.768 27.543 1.00 95.81 91 LYS A CA 1
ATOM 725 C C . LYS A 1 91 ? -14.274 1.126 28.670 1.00 95.81 91 LYS A C 1
ATOM 727 O O . LYS A 1 91 ? -13.743 1.846 29.512 1.00 95.81 91 LYS A O 1
ATOM 732 N N . ALA A 1 92 ? -14.112 -0.197 28.651 1.00 95.31 92 ALA A N 1
ATOM 733 C CA . ALA A 1 92 ? -13.341 -0.919 29.665 1.00 95.31 92 ALA A CA 1
ATOM 734 C C . ALA A 1 92 ? -11.852 -0.511 29.685 1.00 95.31 92 ALA A C 1
ATOM 736 O O . ALA A 1 92 ? -11.258 -0.346 30.758 1.00 95.31 92 ALA A O 1
ATOM 737 N N . CYS A 1 93 ? -11.245 -0.299 28.512 1.00 94.38 93 CYS A N 1
ATOM 738 C CA . CYS A 1 93 ? -9.876 0.206 28.395 1.00 94.38 93 CYS A CA 1
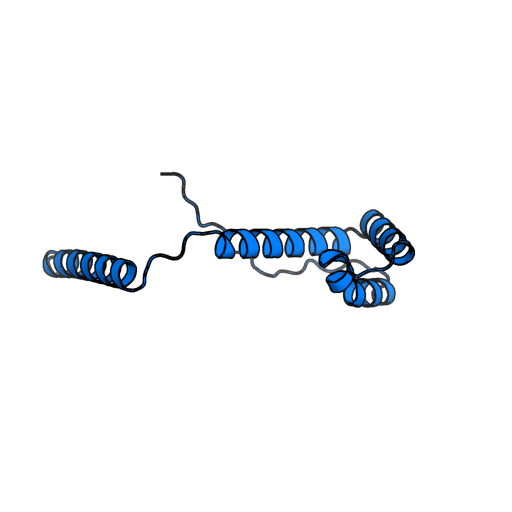ATOM 739 C C . CYS A 1 93 ? -9.739 1.617 28.980 1.00 94.38 93 CYS A C 1
ATOM 741 O O . CYS A 1 93 ? -8.808 1.876 29.745 1.00 94.38 93 CYS A O 1
ATOM 743 N N . LEU A 1 94 ? -10.675 2.518 28.664 1.00 95.75 94 LEU A N 1
ATOM 744 C CA . LEU A 1 94 ? -10.675 3.888 29.180 1.00 95.75 94 LEU A CA 1
ATOM 745 C C . LEU A 1 94 ? -10.849 3.925 30.701 1.00 95.75 94 LEU A C 1
ATOM 747 O O . LEU A 1 94 ? -10.125 4.655 31.375 1.00 95.75 94 LEU A O 1
ATOM 751 N N . GLU A 1 95 ? -11.757 3.121 31.252 1.00 95.06 95 GLU A N 1
ATOM 752 C CA . GLU A 1 95 ? -11.969 3.012 32.699 1.00 95.06 95 GLU A CA 1
ATOM 753 C C . GLU A 1 95 ? -10.703 2.522 33.415 1.00 95.06 95 GLU A C 1
ATOM 755 O O . GLU A 1 95 ? -10.271 3.127 34.400 1.00 95.06 95 GLU A O 1
ATOM 760 N N . SER A 1 96 ? -10.051 1.488 32.876 1.00 91.50 96 SER A N 1
ATOM 761 C CA . SER A 1 96 ? -8.802 0.944 33.425 1.00 91.50 96 SER A CA 1
ATOM 762 C C . SER A 1 96 ? -7.661 1.965 33.373 1.00 91.50 96 SER A C 1
ATOM 764 O O . SER A 1 96 ? -6.919 2.138 34.343 1.00 91.50 96 SER A O 1
ATOM 766 N N . PHE A 1 97 ? -7.544 2.697 32.263 1.00 90.94 97 PHE A N 1
ATOM 767 C CA . PHE A 1 97 ? -6.550 3.757 32.105 1.00 90.94 97 PHE A CA 1
ATOM 768 C C . PHE A 1 97 ? -6.785 4.910 33.090 1.00 90.94 97 PHE A C 1
ATOM 770 O O . PHE A 1 97 ? -5.859 5.352 33.772 1.00 90.94 97 PHE A O 1
ATOM 777 N N . GLN A 1 98 ? -8.032 5.366 33.230 1.00 92.88 98 GLN A N 1
ATOM 778 C CA . GLN A 1 98 ? -8.399 6.423 34.173 1.00 92.88 98 GLN A CA 1
ATOM 779 C C . GLN A 1 98 ? -8.180 6.008 35.629 1.00 92.88 98 GLN A C 1
ATOM 781 O O . GLN A 1 98 ? -7.713 6.822 36.426 1.00 92.88 98 GLN A O 1
ATOM 786 N N . ALA A 1 99 ? -8.486 4.760 35.987 1.00 88.38 99 ALA A N 1
ATOM 787 C CA . ALA A 1 99 ? -8.196 4.226 37.313 1.00 88.38 99 ALA A CA 1
ATOM 788 C C . ALA A 1 99 ? -6.686 4.266 37.608 1.00 88.38 99 ALA A C 1
ATOM 790 O O . ALA A 1 99 ? -6.282 4.726 38.676 1.00 88.38 99 ALA A O 1
ATOM 791 N N . GLY A 1 100 ? -5.851 3.887 36.634 1.00 86.31 100 GLY A N 1
ATOM 792 C CA . GLY A 1 100 ? -4.393 3.982 36.734 1.00 86.31 100 GLY A CA 1
ATOM 793 C C . GLY A 1 100 ? -3.880 5.420 36.876 1.00 86.31 100 GLY A C 1
ATOM 794 O O . GLY A 1 100 ? -2.988 5.676 37.684 1.00 86.31 100 GLY A O 1
ATOM 795 N N . LEU A 1 101 ? -4.471 6.377 36.152 1.00 85.62 101 LEU A N 1
ATOM 796 C CA . LEU A 1 101 ? -4.147 7.801 36.304 1.00 85.62 101 LEU A CA 1
ATOM 797 C C . LEU A 1 101 ? -4.517 8.335 37.691 1.00 85.62 101 LEU A C 1
ATOM 799 O O . LEU A 1 101 ? -3.729 9.061 38.290 1.00 85.62 101 LEU A O 1
ATOM 803 N N . ARG A 1 102 ? -5.683 7.955 38.225 1.00 80.19 102 ARG A N 1
ATOM 804 C CA . ARG A 1 102 ? -6.127 8.350 39.573 1.00 80.19 102 ARG A CA 1
ATOM 805 C C . ARG A 1 102 ? -5.272 7.727 40.678 1.00 80.19 102 ARG A C 1
ATOM 807 O O . ARG A 1 102 ? -5.107 8.337 41.727 1.00 80.19 102 ARG A O 1
ATOM 814 N N . ALA A 1 103 ? -4.735 6.532 40.444 1.00 77.19 103 ALA A N 1
ATOM 815 C CA . ALA A 1 103 ? -3.863 5.829 41.380 1.00 77.19 103 ALA A CA 1
ATOM 816 C C . ALA A 1 103 ? -2.404 6.321 41.356 1.00 77.19 103 ALA A C 1
ATOM 818 O O . ALA A 1 103 ? -1.627 5.941 42.231 1.00 77.19 103 ALA A O 1
ATOM 819 N N . ARG A 1 104 ? -2.007 7.150 40.378 1.00 67.31 104 ARG A N 1
ATOM 820 C CA . ARG A 1 104 ? -0.644 7.689 40.276 1.00 67.31 104 ARG A CA 1
ATOM 821 C C . ARG A 1 104 ? -0.488 8.882 41.235 1.00 67.31 104 ARG A C 1
ATOM 823 O O . ARG A 1 104 ? -1.102 9.918 40.985 1.00 67.31 104 ARG A O 1
ATOM 830 N N . PRO A 1 105 ? 0.325 8.793 42.307 1.00 63.72 105 PRO A N 1
ATOM 831 C CA . PRO A 1 105 ? 0.535 9.931 43.194 1.00 63.72 105 PRO A CA 1
ATOM 832 C C . PRO A 1 105 ? 1.281 11.042 42.448 1.00 63.72 105 PRO A C 1
ATOM 834 O O . PRO A 1 105 ? 2.258 10.771 41.743 1.00 63.72 105 PRO A O 1
ATOM 837 N N . SER A 1 106 ? 0.828 12.289 42.611 1.00 65.25 106 SER A N 1
ATOM 838 C CA . SER A 1 106 ? 1.569 13.468 42.165 1.00 65.25 106 SER A CA 1
ATOM 839 C C . SER A 1 106 ? 2.867 13.542 42.961 1.00 65.25 106 SER A C 1
ATOM 841 O O . SER A 1 106 ? 2.834 13.681 44.185 1.00 65.25 106 SER A O 1
ATOM 843 N N . ARG A 1 107 ? 3.990 13.382 42.269 1.00 49.22 107 ARG A N 1
ATOM 844 C CA . ARG A 1 107 ? 5.308 13.615 42.845 1.00 49.22 107 ARG A CA 1
ATOM 845 C C . ARG A 1 107 ? 5.580 15.108 42.944 1.00 49.22 107 ARG A C 1
ATOM 847 O O . ARG A 1 107 ? 5.133 15.824 42.020 1.00 49.22 107 ARG A O 1
#

Secondary structure (DSSP, 8-state):
------SS----------S--HHHHHHHHHHHHHHHHT-S-HHHHHHHHHHHHH-HHHHHHHHHHHHHHHHHHHHHHS-PPPHHHHHHHHHHHHHHHHHHHHHS---

Foldseek 3Di:
DDDDDPPPDDDPPPDPQPDDPVVVVVVLVVCVVCVVVVNDDPVNVVVNVVVCVVGVSSVVVSVVVVVVVVVVVVVVPPPDDPPVRVVVVVVVVVVVVVVVVVPDDDD